Protein AF-A0A2V9L431-F1 (afdb_monomer)

Nearest PDB structures (foldseek):
  4wny-assembly1_A-2  TM=5.161E-01  e=4.773E-01  Burkholderia pseudomallei 1710b
  7dag-assembly1_G  TM=6.070E-01  e=3.424E+00  Vibrio cholerae
  7a4i-assembly1_AB  TM=3.275E-01  e=2.278E+00  Lambdavirus lambda
  7m3j-assembly1_B  TM=3.443E-01  e=5.147E+00  Homo sapiens

Mean predicted aligned error: 18.28 Å

Structure (mmCIF, N/CA/C/O backbone):
data_AF-A0A2V9L431-F1
#
_entry.id   AF-A0A2V9L431-F1
#
loop_
_atom_site.group_PDB
_atom_site.id
_atom_site.type_symbol
_atom_site.label_atom_id
_atom_site.label_alt_id
_atom_site.label_comp_id
_atom_site.label_asym_id
_atom_site.label_entity_id
_atom_site.label_seq_id
_atom_site.pdbx_PDB_ins_code
_atom_site.Cartn_x
_atom_site.Cartn_y
_atom_site.Cartn_z
_atom_site.occupancy
_atom_site.B_iso_or_equiv
_atom_site.auth_seq_id
_atom_site.auth_comp_id
_atom_site.auth_asym_id
_atom_site.auth_atom_id
_atom_site.pdbx_PDB_model_num
ATOM 1 N N . MET A 1 1 ? 44.370 12.840 23.779 1.00 41.84 1 MET A N 1
ATOM 2 C CA . MET A 1 1 ? 44.174 11.426 23.379 1.00 41.84 1 MET A CA 1
ATOM 3 C C . MET A 1 1 ? 43.416 10.694 24.490 1.00 41.84 1 MET A C 1
ATOM 5 O O . MET A 1 1 ? 43.620 11.057 25.639 1.00 41.84 1 MET A O 1
ATOM 9 N N . CYS A 1 2 ? 42.590 9.700 24.121 1.00 27.72 2 CYS A N 1
ATOM 10 C CA . CYS A 1 2 ? 41.758 8.781 24.939 1.00 27.72 2 CYS A CA 1
ATOM 11 C C . CYS A 1 2 ? 40.290 9.160 25.277 1.00 27.72 2 CYS A C 1
ATOM 13 O O . CYS A 1 2 ? 39.971 9.765 26.291 1.00 27.72 2 CYS A O 1
ATOM 15 N N . TYR A 1 3 ? 39.448 8.744 24.322 1.00 36.00 3 TYR A N 1
ATOM 16 C CA . TYR A 1 3 ? 38.055 8.273 24.231 1.00 36.00 3 TYR A CA 1
ATOM 17 C C . TYR A 1 3 ? 36.997 8.455 25.340 1.00 36.00 3 TYR A C 1
ATOM 19 O O . TYR A 1 3 ? 37.047 7.872 26.418 1.00 36.00 3 TYR A O 1
ATOM 27 N N . ARG A 1 4 ? 35.925 9.148 24.916 1.00 45.00 4 ARG A N 1
ATOM 28 C CA . ARG A 1 4 ? 34.548 9.133 25.433 1.00 45.00 4 ARG A CA 1
ATOM 29 C C . ARG A 1 4 ? 33.794 7.902 24.920 1.00 45.00 4 ARG A C 1
ATOM 31 O O . ARG A 1 4 ? 33.828 7.627 23.724 1.00 45.00 4 ARG A O 1
ATOM 38 N N . GLY A 1 5 ? 33.028 7.262 25.799 1.00 36.62 5 GL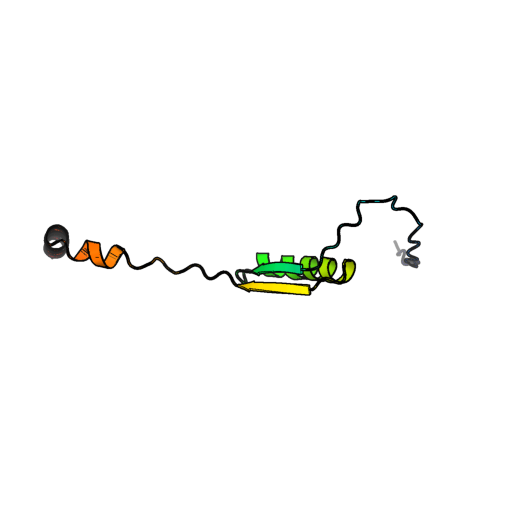Y A N 1
ATOM 39 C CA . GLY A 1 5 ? 32.092 6.201 25.439 1.00 36.62 5 GLY A CA 1
ATOM 40 C C . GLY A 1 5 ? 31.055 5.956 26.529 1.00 36.62 5 GLY A C 1
ATOM 41 O O . GLY A 1 5 ? 31.073 4.916 27.171 1.00 36.62 5 GLY A O 1
ATOM 42 N N . THR A 1 6 ? 30.155 6.913 26.734 1.00 42.62 6 THR A N 1
ATOM 43 C CA . THR A 1 6 ? 28.886 6.705 27.441 1.00 42.62 6 THR A CA 1
ATOM 44 C C . THR A 1 6 ? 27.790 7.349 26.611 1.00 42.62 6 THR A C 1
ATOM 46 O O . THR A 1 6 ? 27.747 8.568 26.459 1.00 42.62 6 THR A O 1
ATOM 49 N N . VAL A 1 7 ? 26.906 6.527 26.056 1.00 44.69 7 VAL A N 1
ATOM 50 C CA . VAL A 1 7 ? 25.597 6.982 25.582 1.00 44.69 7 VAL A CA 1
ATOM 51 C C . VAL A 1 7 ? 24.560 6.210 26.377 1.00 44.69 7 VAL A C 1
ATOM 53 O O . VAL A 1 7 ? 24.039 5.182 25.959 1.00 44.69 7 VAL A O 1
ATOM 56 N N . SER A 1 8 ? 24.323 6.709 27.587 1.00 46.12 8 SER A N 1
ATOM 57 C CA . SER A 1 8 ? 23.054 6.536 28.274 1.00 46.12 8 SER A CA 1
ATOM 58 C C . SER A 1 8 ? 22.026 7.344 27.495 1.00 46.12 8 SER A C 1
ATOM 60 O O . SER A 1 8 ? 22.014 8.564 27.611 1.00 46.12 8 SER A O 1
ATOM 62 N N . LEU A 1 9 ? 21.203 6.697 26.680 1.00 43.44 9 LEU A N 1
ATOM 63 C CA . LEU A 1 9 ? 19.936 7.268 26.240 1.00 43.44 9 LEU A CA 1
ATOM 64 C C . LEU A 1 9 ? 18.915 6.137 26.218 1.00 43.44 9 LEU A C 1
ATOM 66 O O . LEU A 1 9 ? 18.710 5.456 25.215 1.00 43.44 9 LEU A O 1
ATOM 70 N N . GLU A 1 10 ? 18.304 5.929 27.380 1.00 39.22 10 GLU A N 1
ATOM 71 C CA . GLU A 1 10 ? 16.959 5.384 27.459 1.00 39.22 10 GLU A CA 1
ATOM 72 C C . GLU A 1 10 ? 16.085 6.235 26.540 1.00 39.22 10 GLU A C 1
ATOM 74 O O . GLU A 1 10 ? 15.864 7.420 26.785 1.00 39.22 10 GLU A O 1
ATOM 79 N N . VAL A 1 11 ? 15.626 5.656 25.436 1.00 38.56 11 VAL A N 1
ATOM 80 C CA . VAL A 1 11 ? 14.586 6.287 24.631 1.00 38.56 11 VAL A CA 1
ATOM 81 C C . VAL A 1 11 ? 13.257 5.962 25.305 1.00 38.56 11 VAL A C 1
ATOM 83 O O . VAL A 1 11 ? 12.529 5.056 24.901 1.00 38.56 11 VAL A O 1
ATOM 86 N N . THR A 1 12 ? 12.964 6.673 26.390 1.00 36.81 12 THR A N 1
ATOM 87 C CA . THR A 1 12 ? 11.625 6.753 26.966 1.00 36.81 12 THR A CA 1
ATOM 88 C C . THR A 1 12 ? 10.770 7.610 26.035 1.00 36.81 12 THR A C 1
ATOM 90 O O . THR A 1 12 ? 10.858 8.834 26.007 1.00 36.81 12 THR A O 1
ATOM 93 N N . TYR A 1 13 ? 9.957 6.960 25.202 1.00 48.88 13 TYR A N 1
ATOM 94 C CA . TYR A 1 13 ? 8.940 7.654 24.416 1.00 48.88 13 TYR A CA 1
ATOM 95 C C . TYR A 1 13 ? 7.770 8.034 25.332 1.00 48.88 13 TYR A C 1
ATOM 97 O O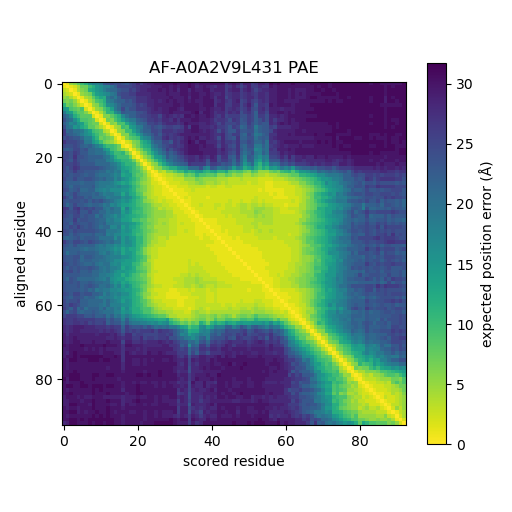 . TYR A 1 13 ? 6.869 7.231 25.566 1.00 48.88 13 TYR A O 1
ATOM 105 N N . GLU A 1 14 ? 7.757 9.270 25.826 1.00 39.84 14 GLU A N 1
ATOM 106 C CA . GLU A 1 14 ? 6.520 9.904 26.283 1.00 39.84 14 GLU A CA 1
ATOM 107 C C . GLU A 1 14 ? 5.728 10.386 25.066 1.00 39.84 14 GLU A C 1
ATOM 109 O O . GLU A 1 14 ? 6.054 11.393 24.437 1.00 39.84 14 GLU A O 1
ATOM 114 N N . VAL A 1 15 ? 4.650 9.680 24.728 1.00 50.03 15 VAL A N 1
ATOM 115 C CA . VAL A 1 15 ? 3.643 10.224 23.813 1.00 50.03 15 VAL A CA 1
ATOM 116 C C . VAL A 1 15 ? 2.673 11.052 24.648 1.00 50.03 15 VAL A C 1
ATOM 118 O O . VAL A 1 15 ? 1.661 10.554 25.140 1.00 50.03 15 VAL A O 1
ATOM 121 N N . SER A 1 16 ? 3.023 12.323 24.845 1.00 43.06 16 SER A N 1
ATOM 122 C CA . SER A 1 16 ? 2.142 13.303 25.472 1.00 43.06 16 SER A CA 1
ATOM 123 C C . SER A 1 16 ? 0.909 13.536 24.596 1.00 43.06 16 SER A C 1
ATOM 125 O O . SER A 1 16 ? 0.992 13.786 23.392 1.00 43.06 16 SER A O 1
ATOM 127 N N . CYS A 1 17 ? -0.244 13.395 25.241 1.00 38.38 17 CYS A N 1
ATOM 128 C CA . CYS A 1 17 ? -1.580 13.710 24.769 1.00 38.38 17 CYS A CA 1
ATOM 129 C C . CYS A 1 17 ? -1.608 15.011 23.961 1.00 38.38 17 CYS A C 1
ATOM 131 O O . CYS A 1 17 ? -1.347 16.060 24.530 1.00 38.38 17 CYS A O 1
ATOM 133 N N . GLN A 1 18 ? -1.992 14.946 22.683 1.00 51.88 18 GLN A N 1
ATOM 134 C CA . GLN A 1 18 ? -2.947 15.872 22.058 1.00 51.88 18 GLN A CA 1
ATOM 135 C C . GLN A 1 18 ? -3.108 15.538 20.574 1.00 51.88 18 GLN A C 1
ATOM 137 O O . GLN A 1 18 ? -2.200 15.733 19.770 1.00 51.88 18 GLN A O 1
ATOM 142 N N . THR A 1 19 ? -4.309 15.136 20.157 1.00 47.19 19 THR A N 1
ATOM 143 C CA . THR A 1 19 ? -4.766 15.507 18.812 1.00 47.19 19 THR A CA 1
ATOM 144 C C . THR A 1 19 ? -6.267 15.734 18.838 1.00 47.19 19 THR A C 1
ATOM 146 O O . THR A 1 19 ? -7.074 14.806 18.842 1.00 47.19 19 THR A O 1
ATOM 149 N N . ALA A 1 20 ? -6.609 17.017 18.908 1.00 47.78 20 ALA A N 1
ATOM 150 C CA . ALA A 1 20 ? -7.944 17.547 18.741 1.00 47.78 20 ALA A CA 1
ATOM 151 C C . ALA A 1 20 ? -8.585 16.989 17.465 1.00 47.78 20 ALA A C 1
ATOM 153 O O . ALA A 1 20 ? -8.008 17.118 16.392 1.00 47.78 20 ALA A O 1
ATOM 154 N N . LEU A 1 21 ? -9.748 16.352 17.628 1.00 51.16 21 LEU A N 1
ATOM 155 C CA . LEU A 1 21 ? -10.875 16.220 16.693 1.00 51.16 21 LEU A CA 1
ATOM 156 C C . LEU A 1 21 ? -10.562 16.416 15.191 1.00 51.16 21 LEU A C 1
ATOM 158 O O . LEU A 1 21 ? -11.227 17.176 14.491 1.00 51.16 21 LEU A O 1
ATOM 162 N N . VAL A 1 22 ? -9.569 15.699 14.666 1.00 54.41 22 VAL A N 1
ATOM 163 C CA . VAL A 1 22 ? -9.409 15.524 13.222 1.00 54.41 22 VAL A CA 1
ATOM 164 C C . VAL A 1 22 ? -10.578 14.644 12.816 1.00 54.41 22 VAL A C 1
ATOM 166 O O . VAL A 1 22 ? -10.763 13.587 13.423 1.00 54.41 22 VAL A O 1
ATOM 169 N N . ALA A 1 23 ? -11.401 15.107 11.871 1.00 57.91 23 ALA A N 1
ATOM 170 C CA . ALA A 1 23 ? -12.541 14.367 11.338 1.00 57.91 23 ALA A CA 1
ATOM 171 C C . ALA A 1 23 ? -12.234 12.863 11.312 1.00 57.91 23 ALA A C 1
ATOM 173 O O . ALA A 1 23 ? -11.187 12.456 10.806 1.00 57.91 23 ALA A O 1
ATOM 174 N N . LEU A 1 24 ? -13.101 12.056 11.932 1.00 69.12 24 LEU A N 1
ATOM 175 C CA . LEU A 1 24 ? -12.868 10.633 12.179 1.00 69.12 24 LEU A CA 1
ATOM 176 C C . LEU A 1 24 ? -12.996 9.874 10.849 1.00 69.12 24 LEU A C 1
ATOM 178 O O . LEU A 1 24 ? -13.995 9.212 10.571 1.00 69.12 24 LEU A O 1
ATOM 182 N N . ILE A 1 25 ? -11.999 10.044 9.981 1.00 79.38 25 ILE A N 1
ATOM 183 C CA . ILE A 1 25 ? -11.916 9.417 8.671 1.00 79.38 25 ILE A CA 1
ATOM 184 C C . ILE A 1 25 ? -11.764 7.921 8.928 1.00 79.38 25 ILE A C 1
ATOM 186 O O . ILE A 1 25 ? -10.708 7.431 9.329 1.00 79.38 25 ILE A O 1
ATOM 190 N N . LYS A 1 26 ? -12.857 7.186 8.721 1.00 86.44 26 LYS A N 1
ATOM 191 C CA . LYS A 1 26 ? -12.867 5.726 8.772 1.00 86.44 26 LYS A CA 1
ATOM 192 C C . LYS A 1 26 ? -12.373 5.176 7.439 1.00 86.44 26 LYS A C 1
ATOM 194 O O . LYS A 1 26 ? -13.161 4.968 6.518 1.00 86.44 26 LYS A O 1
ATOM 199 N N . LEU A 1 27 ? -11.078 4.894 7.354 1.00 88.44 27 LEU A N 1
ATOM 200 C CA . LEU A 1 27 ? -10.524 4.078 6.276 1.00 88.44 27 LEU A CA 1
ATOM 201 C C . LEU A 1 27 ? -10.860 2.609 6.556 1.00 88.44 27 LEU A C 1
ATOM 203 O O . LEU A 1 27 ? -10.351 2.017 7.500 1.00 88.44 27 LEU A O 1
ATOM 207 N N . LYS A 1 28 ? -11.759 2.019 5.763 1.00 93.38 28 LYS A N 1
ATOM 208 C CA . LYS A 1 28 ? -12.126 0.593 5.886 1.00 93.38 28 LYS A CA 1
ATOM 209 C C . LYS A 1 28 ? -11.325 -0.292 4.935 1.00 93.38 28 LYS A C 1
ATOM 211 O O . LYS A 1 28 ? -10.907 -1.381 5.313 1.00 93.38 28 LYS A O 1
ATOM 216 N N . ASN A 1 29 ? -11.104 0.198 3.718 1.00 95.06 29 ASN A N 1
ATOM 217 C CA . ASN A 1 29 ? -10.509 -0.548 2.617 1.00 95.06 29 ASN A CA 1
ATOM 218 C C . ASN A 1 29 ? -9.387 0.286 1.994 1.00 95.06 29 ASN A C 1
ATOM 220 O O . ASN A 1 29 ? -9.606 1.449 1.662 1.00 95.06 29 ASN A O 1
ATOM 224 N N . ILE A 1 30 ? -8.212 -0.312 1.824 1.00 94.50 30 ILE A N 1
ATOM 225 C CA . ILE A 1 30 ? -7.047 0.294 1.173 1.00 94.50 30 ILE A CA 1
ATOM 226 C C . ILE A 1 30 ? -6.723 -0.553 -0.057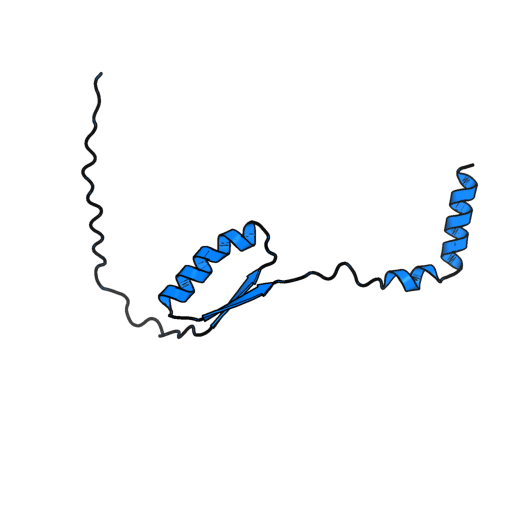 1.00 94.50 30 ILE A C 1
ATOM 228 O O . ILE A 1 30 ? -6.523 -1.757 0.073 1.00 94.50 30 ILE A O 1
ATOM 232 N N . LEU A 1 31 ? -6.684 0.052 -1.244 1.00 95.44 31 LEU A N 1
ATOM 233 C CA . LEU A 1 31 ? -6.247 -0.618 -2.470 1.00 95.44 31 LEU A CA 1
ATOM 234 C C . LEU A 1 31 ? -4.763 -0.323 -2.704 1.00 95.44 31 LEU A C 1
ATOM 236 O O . LEU A 1 31 ? -4.374 0.832 -2.852 1.00 95.44 31 LEU A O 1
ATOM 240 N N . PHE A 1 32 ? -3.947 -1.368 -2.740 1.00 95.38 32 PHE A N 1
ATOM 241 C CA . PHE A 1 32 ? -2.530 -1.318 -3.055 1.00 95.38 32 PHE A CA 1
ATOM 242 C C . PHE A 1 32 ? -2.315 -1.789 -4.495 1.00 95.38 32 PHE A C 1
ATOM 244 O O . PHE A 1 32 ? -2.303 -2.990 -4.772 1.00 95.38 32 PHE A O 1
ATOM 251 N N . ALA A 1 33 ? -2.191 -0.832 -5.412 1.00 94.25 33 ALA A N 1
ATOM 252 C CA . ALA A 1 33 ? -1.859 -1.097 -6.804 1.00 94.25 33 ALA A CA 1
ATOM 253 C C . ALA A 1 33 ? -0.343 -1.276 -6.948 1.00 94.25 33 ALA A C 1
ATOM 255 O O . ALA A 1 33 ? 0.416 -0.388 -6.570 1.00 94.25 33 ALA A O 1
ATOM 256 N N . THR A 1 34 ? 0.093 -2.423 -7.463 1.00 94.12 34 THR A N 1
ATOM 257 C CA . THR A 1 34 ? 1.508 -2.767 -7.602 1.00 94.12 34 THR A CA 1
ATOM 258 C C . THR A 1 34 ? 1.808 -3.321 -8.986 1.00 94.12 34 THR A C 1
ATOM 260 O O . THR A 1 34 ? 1.104 -4.176 -9.514 1.00 94.12 34 THR A O 1
ATOM 263 N N . ASP A 1 35 ? 2.895 -2.853 -9.572 1.00 92.19 35 ASP A N 1
ATOM 264 C CA . ASP A 1 35 ? 3.533 -3.415 -10.765 1.00 92.19 35 ASP A CA 1
ATOM 265 C C . ASP A 1 35 ? 4.706 -4.349 -10.398 1.00 92.19 35 ASP A C 1
ATOM 267 O O . ASP A 1 35 ? 5.454 -4.778 -11.268 1.00 92.19 35 ASP A O 1
ATOM 271 N N . PHE A 1 36 ? 4.888 -4.648 -9.102 1.00 90.06 36 PHE A N 1
ATOM 272 C CA . PHE A 1 36 ? 6.035 -5.372 -8.535 1.00 90.06 36 PHE A CA 1
ATOM 273 C C . PHE A 1 36 ? 7.413 -4.771 -8.854 1.00 90.06 36 PHE A C 1
ATOM 275 O O . PHE A 1 36 ? 8.436 -5.425 -8.643 1.00 90.06 36 PHE A O 1
ATOM 282 N N . SER A 1 37 ? 7.471 -3.510 -9.284 1.00 90.94 37 SER A N 1
ATOM 283 C CA . SER A 1 37 ? 8.736 -2.794 -9.388 1.00 90.94 37 SER A CA 1
ATOM 284 C C . SER A 1 37 ? 9.349 -2.566 -7.996 1.00 90.94 37 SER A C 1
ATOM 286 O O . SER A 1 37 ? 8.636 -2.536 -6.982 1.00 90.94 37 SER A O 1
ATOM 288 N N . PRO A 1 38 ? 10.670 -2.337 -7.910 1.00 92.44 38 PRO A N 1
ATOM 289 C CA . PRO A 1 38 ? 11.316 -1.977 -6.651 1.00 92.44 38 PRO A CA 1
ATOM 290 C C . PRO A 1 38 ? 10.674 -0.757 -5.976 1.00 92.44 38 PRO A C 1
ATOM 292 O O . PRO A 1 38 ? 10.561 -0.725 -4.754 1.00 92.44 38 PRO A O 1
ATOM 295 N N . ALA A 1 39 ? 10.197 0.214 -6.762 1.00 90.50 39 ALA A N 1
ATOM 296 C CA . ALA A 1 39 ? 9.515 1.404 -6.257 1.00 90.50 39 ALA A CA 1
ATOM 297 C C . ALA A 1 39 ? 8.159 1.0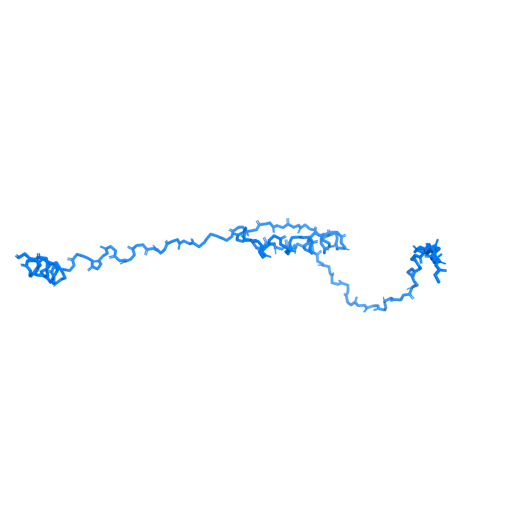72 -5.614 1.00 90.50 39 ALA A C 1
ATOM 299 O O . ALA A 1 39 ? 7.833 1.591 -4.550 1.00 90.50 39 ALA A O 1
ATOM 300 N N . SER A 1 40 ? 7.386 0.160 -6.204 1.00 92.06 40 SER A N 1
ATOM 301 C CA . SER A 1 40 ? 6.134 -0.298 -5.596 1.00 92.06 40 SER A CA 1
ATOM 302 C C . SER A 1 40 ? 6.382 -1.076 -4.302 1.00 92.06 40 SER A C 1
ATOM 304 O O . SER A 1 40 ? 5.647 -0.918 -3.328 1.00 92.06 40 SER A O 1
ATOM 306 N N . LEU A 1 41 ? 7.452 -1.873 -4.230 1.00 92.50 41 LEU A N 1
ATOM 307 C CA . LEU A 1 41 ? 7.790 -2.627 -3.019 1.00 92.50 41 LEU A CA 1
ATOM 308 C C . LEU A 1 41 ? 8.152 -1.726 -1.829 1.00 92.50 41 LEU A C 1
ATOM 310 O O . LEU A 1 41 ? 7.788 -2.051 -0.698 1.00 92.50 41 LEU A O 1
ATOM 314 N N . THR A 1 42 ? 8.796 -0.575 -2.054 1.00 95.31 42 THR A N 1
ATOM 315 C CA . THR A 1 42 ? 9.090 0.372 -0.962 1.00 95.31 42 THR A CA 1
ATOM 316 C C . THR A 1 42 ? 7.834 1.045 -0.402 1.00 95.31 42 THR A C 1
ATOM 318 O O . THR A 1 42 ? 7.836 1.451 0.759 1.00 95.31 42 THR A O 1
ATOM 321 N N . ALA A 1 43 ? 6.736 1.102 -1.165 1.00 93.50 43 ALA A N 1
ATOM 322 C CA . ALA A 1 43 ? 5.451 1.641 -0.715 1.00 93.50 43 ALA A CA 1
ATOM 323 C C . ALA A 1 43 ? 4.644 0.664 0.171 1.00 93.50 43 ALA A C 1
ATOM 325 O O . ALA A 1 43 ? 3.807 1.090 0.973 1.00 93.50 43 ALA A O 1
ATOM 326 N N . LEU A 1 44 ? 4.910 -0.644 0.080 1.00 93.62 44 LEU A N 1
ATOM 327 C CA . LEU A 1 44 ? 4.217 -1.685 0.847 1.00 93.62 44 LEU A CA 1
ATOM 328 C C . LEU A 1 44 ? 4.251 -1.490 2.381 1.00 93.62 44 LEU A C 1
ATOM 330 O O . LEU A 1 44 ? 3.187 -1.578 3.006 1.00 93.62 44 LEU A O 1
ATOM 334 N N . PRO A 1 45 ? 5.400 -1.203 3.035 1.00 95.06 45 PRO A N 1
ATOM 335 C CA . PRO A 1 45 ? 5.434 -0.989 4.485 1.00 95.06 45 PRO A CA 1
ATOM 336 C C . PRO A 1 45 ? 4.579 0.202 4.937 1.00 95.06 45 PRO A C 1
ATOM 338 O O . PRO A 1 45 ? 3.987 0.149 6.019 1.00 95.06 45 PRO A O 1
ATOM 341 N N . T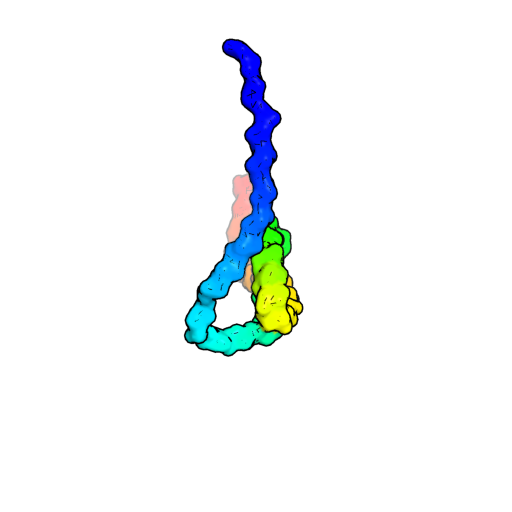YR A 1 46 ? 4.453 1.242 4.109 1.00 94.94 46 TYR A N 1
ATOM 342 C CA . TYR A 1 46 ? 3.595 2.393 4.397 1.00 94.94 46 TYR A CA 1
ATOM 343 C C . TYR A 1 46 ? 2.114 2.019 4.325 1.00 94.94 46 TYR A C 1
ATOM 345 O O . TYR A 1 46 ? 1.356 2.327 5.247 1.00 94.94 46 TYR A O 1
ATOM 353 N N . ALA A 1 47 ? 1.708 1.283 3.286 1.00 93.44 47 ALA A N 1
ATOM 354 C CA . ALA A 1 47 ? 0.347 0.762 3.172 1.00 93.44 47 ALA A CA 1
ATOM 355 C C . ALA A 1 47 ? -0.014 -0.142 4.367 1.00 93.44 47 ALA A C 1
ATOM 357 O O . ALA A 1 47 ? -1.096 -0.014 4.945 1.00 93.44 47 ALA A O 1
ATOM 358 N N . ALA A 1 48 ? 0.921 -0.993 4.804 1.00 93.69 48 ALA A N 1
ATOM 359 C CA . ALA A 1 48 ? 0.754 -1.839 5.982 1.00 93.69 48 ALA A CA 1
ATOM 360 C C . ALA A 1 48 ? 0.628 -1.027 7.283 1.00 93.69 48 ALA A C 1
ATOM 362 O O . ALA A 1 48 ? -0.211 -1.340 8.127 1.00 93.69 48 ALA A O 1
ATOM 363 N N . ALA A 1 49 ? 1.430 0.027 7.456 1.00 94.62 49 ALA A N 1
ATOM 364 C CA . ALA A 1 49 ? 1.341 0.906 8.621 1.00 94.62 49 ALA A CA 1
ATOM 365 C C . ALA A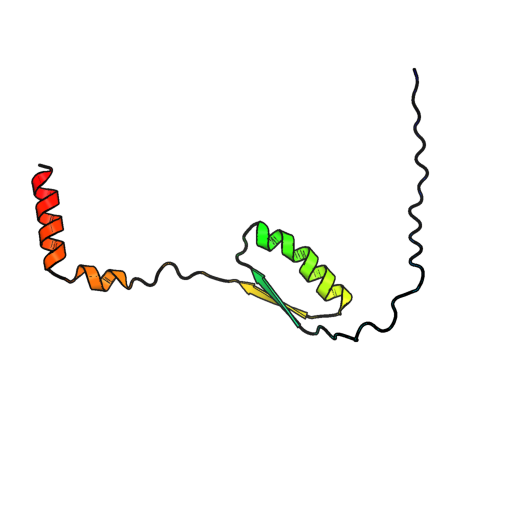 1 49 ? -0.011 1.634 8.697 1.00 94.62 49 ALA A C 1
ATOM 367 O O . ALA A 1 49 ? -0.610 1.705 9.772 1.00 94.62 49 ALA A O 1
ATOM 368 N N . LEU A 1 50 ? -0.526 2.107 7.558 1.00 92.75 50 LEU A N 1
ATOM 369 C CA . LEU A 1 50 ? -1.849 2.727 7.469 1.00 92.75 50 LEU A CA 1
ATOM 370 C C . LEU A 1 50 ? -2.959 1.731 7.810 1.00 92.75 50 LEU A C 1
ATOM 372 O O . LEU A 1 50 ? -3.814 2.032 8.640 1.00 92.75 50 LEU A O 1
ATOM 376 N N . ALA A 1 51 ? -2.913 0.523 7.251 1.00 93.75 51 ALA A N 1
ATOM 377 C CA . ALA A 1 51 ? -3.907 -0.501 7.554 1.00 93.75 51 ALA A CA 1
ATOM 378 C C . ALA A 1 51 ? -3.933 -0.873 9.041 1.00 93.75 51 ALA A C 1
ATOM 380 O O . ALA A 1 51 ? -5.012 -1.003 9.614 1.00 93.75 51 ALA A O 1
ATOM 381 N N . ARG A 1 52 ? -2.763 -0.968 9.691 1.00 92.50 52 ARG A N 1
ATOM 382 C CA . ARG A 1 52 ? -2.677 -1.201 11.141 1.00 92.50 52 ARG A CA 1
ATOM 383 C C . ARG A 1 52 ? -3.273 -0.049 11.947 1.00 92.50 52 ARG A C 1
ATOM 385 O O . ARG A 1 52 ? -4.018 -0.300 12.887 1.00 92.50 52 ARG A O 1
ATOM 392 N N . ARG A 1 53 ? -2.982 1.204 11.576 1.00 91.62 53 ARG A N 1
ATOM 393 C CA . ARG A 1 53 ? -3.485 2.397 12.282 1.00 91.62 53 ARG A CA 1
ATOM 394 C C . ARG A 1 53 ? -5.006 2.534 12.204 1.00 91.62 53 ARG A C 1
ATOM 396 O O . ARG A 1 53 ? -5.621 2.979 13.166 1.00 91.62 53 ARG A O 1
ATOM 403 N N . TYR A 1 54 ? -5.597 2.170 11.071 1.00 91.50 54 TYR A N 1
ATOM 404 C CA . TYR A 1 54 ? -7.029 2.338 10.81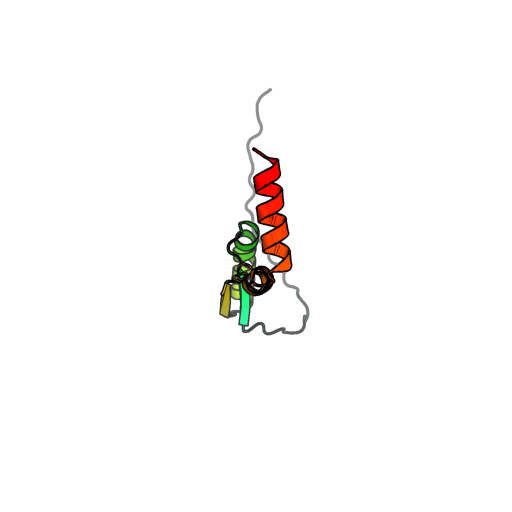5 1.00 91.50 54 TYR A CA 1
ATOM 405 C C . TYR A 1 54 ? -7.839 1.037 10.925 1.00 91.50 54 TYR A C 1
ATOM 407 O O . TYR A 1 54 ? -9.042 1.056 10.667 1.00 91.50 54 TYR A O 1
ATOM 415 N N . ALA A 1 55 ? -7.205 -0.079 11.310 1.00 92.38 55 ALA A N 1
ATOM 416 C CA . ALA A 1 55 ? -7.797 -1.421 11.291 1.00 92.38 55 ALA A CA 1
ATOM 417 C C . ALA A 1 55 ? -8.488 -1.738 9.946 1.00 92.38 55 ALA A C 1
ATOM 419 O O . ALA A 1 55 ? -9.591 -2.285 9.894 1.00 92.38 55 ALA A O 1
ATOM 420 N N . SER A 1 56 ? -7.846 -1.339 8.846 1.00 94.44 56 SER A N 1
ATOM 421 C CA . SER A 1 56 ? -8.378 -1.460 7.487 1.00 94.44 56 SER A CA 1
ATOM 422 C C . SER A 1 56 ? -7.943 -2.761 6.823 1.00 94.44 56 SER A C 1
ATOM 424 O O . SER A 1 56 ? -6.869 -3.295 7.099 1.00 94.44 56 SER A O 1
ATOM 426 N N . LYS A 1 57 ? -8.733 -3.229 5.856 1.00 95.56 57 LYS A N 1
ATOM 427 C CA . LYS A 1 57 ? -8.349 -4.331 4.971 1.00 95.56 57 LYS A CA 1
ATOM 428 C C . LYS A 1 57 ? -7.576 -3.802 3.763 1.00 95.56 57 LYS A C 1
ATOM 430 O O . LYS A 1 57 ? -8.021 -2.852 3.119 1.00 95.56 57 LYS A O 1
ATOM 435 N N . ILE A 1 58 ? -6.447 -4.433 3.441 1.00 95.62 58 ILE A N 1
ATOM 436 C CA . ILE A 1 58 ? -5.680 -4.145 2.223 1.00 95.62 58 ILE A CA 1
ATOM 437 C C . ILE A 1 58 ? -6.131 -5.094 1.110 1.00 95.62 58 ILE A C 1
ATOM 439 O O . ILE A 1 58 ? -6.201 -6.305 1.314 1.00 95.62 58 ILE A O 1
ATOM 443 N N . TYR A 1 59 ? -6.410 -4.541 -0.064 1.00 96.19 59 TYR A N 1
ATOM 444 C CA . TYR A 1 59 ? -6.617 -5.263 -1.315 1.00 96.19 59 TYR A CA 1
ATOM 445 C C . TYR A 1 59 ? -5.415 -5.017 -2.216 1.00 96.19 59 TYR A C 1
ATOM 447 O O . TYR A 1 59 ? -5.004 -3.872 -2.366 1.00 96.19 59 TYR A O 1
ATOM 455 N N . LEU A 1 60 ? -4.853 -6.064 -2.811 1.00 94.19 60 LEU A N 1
ATOM 456 C CA . LEU A 1 60 ? -3.711 -5.948 -3.714 1.00 94.19 60 LEU A CA 1
ATOM 457 C C . LEU A 1 60 ? -4.197 -6.049 -5.161 1.00 94.19 60 LEU A C 1
ATOM 459 O O . LEU A 1 60 ? -4.902 -6.994 -5.506 1.00 94.19 60 LEU A O 1
ATOM 463 N N . ALA A 1 61 ? -3.827 -5.078 -5.991 1.00 94.31 61 ALA A N 1
ATOM 464 C CA . ALA A 1 61 ? -4.114 -5.064 -7.419 1.00 94.31 61 ALA A CA 1
ATOM 465 C C . ALA A 1 61 ? -2.799 -5.074 -8.193 1.00 94.31 61 ALA A C 1
ATOM 467 O O . ALA A 1 61 ? -2.042 -4.109 -8.133 1.00 94.31 61 ALA A O 1
ATOM 468 N N . HIS A 1 62 ? -2.526 -6.160 -8.913 1.00 93.06 62 HIS A N 1
ATOM 469 C CA . HIS A 1 62 ? -1.372 -6.212 -9.798 1.00 93.06 62 HIS A CA 1
ATOM 470 C C . HIS A 1 62 ? -1.734 -5.614 -11.161 1.00 93.06 62 HIS A C 1
ATOM 472 O O . HIS A 1 62 ? -2.642 -6.116 -11.825 1.00 93.06 62 HIS A O 1
ATOM 478 N N . ILE A 1 63 ? -1.068 -4.530 -11.562 1.00 89.69 63 ILE A N 1
ATOM 479 C CA . ILE A 1 63 ? -1.304 -3.899 -12.865 1.00 89.69 63 ILE A CA 1
ATOM 480 C C . ILE A 1 63 ? -0.433 -4.603 -13.903 1.00 89.69 63 ILE A C 1
ATOM 482 O O . ILE A 1 63 ? 0.791 -4.531 -13.842 1.00 89.69 63 ILE A O 1
ATOM 486 N N . ILE A 1 64 ? -1.082 -5.251 -14.869 1.00 86.06 64 ILE A N 1
ATOM 487 C CA . ILE A 1 64 ? -0.432 -5.843 -16.038 1.00 86.06 64 ILE A CA 1
ATOM 488 C C . ILE A 1 64 ? -0.640 -4.871 -17.194 1.00 86.06 64 ILE A C 1
ATOM 490 O O . ILE A 1 64 ? -1.778 -4.622 -17.596 1.00 86.06 64 ILE A O 1
ATOM 494 N N . MET A 1 65 ? 0.445 -4.303 -17.718 1.00 78.44 65 MET A N 1
ATOM 495 C CA . MET A 1 65 ? 0.374 -3.583 -18.984 1.00 78.44 65 MET A CA 1
ATOM 496 C C . MET A 1 65 ? 0.243 -4.635 -20.090 1.00 78.44 65 MET A C 1
ATOM 498 O O . MET A 1 65 ? 1.135 -5.476 -20.207 1.00 78.44 65 MET A O 1
ATOM 502 N N . PRO A 1 66 ? -0.850 -4.652 -20.872 1.00 75.50 66 PRO A N 1
ATOM 503 C CA . PRO A 1 66 ? -0.900 -5.512 -22.039 1.00 75.50 66 PRO A CA 1
ATOM 504 C C . PRO A 1 66 ? 0.215 -5.055 -22.978 1.00 75.50 66 PRO A C 1
ATOM 506 O O . PRO A 1 66 ? 0.216 -3.901 -23.416 1.00 75.50 66 PRO A O 1
ATOM 509 N N . GLU A 1 67 ? 1.177 -5.939 -23.260 1.00 65.94 67 GLU A N 1
ATOM 510 C CA . GLU A 1 67 ? 2.057 -5.734 -24.405 1.00 65.94 67 GLU A CA 1
ATOM 511 C C . GLU A 1 67 ? 1.159 -5.470 -25.609 1.00 65.94 67 GLU A C 1
ATOM 513 O O . GLU A 1 67 ? 0.150 -6.158 -25.785 1.00 65.94 67 GLU A O 1
ATOM 518 N N . ALA A 1 68 ? 1.468 -4.383 -26.318 1.00 61.22 68 ALA A N 1
ATOM 519 C CA . ALA A 1 68 ? 0.644 -3.760 -27.340 1.00 61.22 68 ALA A CA 1
ATOM 520 C C . ALA A 1 68 ? -0.295 -4.760 -28.024 1.00 61.22 68 ALA A C 1
ATOM 522 O O . ALA A 1 68 ? 0.163 -5.724 -28.641 1.00 61.22 68 ALA A O 1
ATOM 523 N N . TYR A 1 69 ? -1.609 -4.515 -27.937 1.00 60.97 69 TYR A N 1
ATOM 524 C CA . T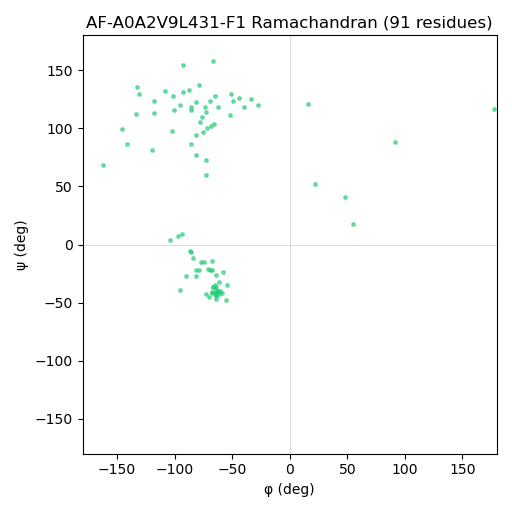YR A 1 69 ? -2.566 -5.202 -28.800 1.00 60.97 69 TYR A CA 1
ATOM 525 C C . TYR A 1 69 ? -1.983 -5.207 -30.218 1.00 60.97 69 TYR A C 1
ATOM 527 O O . TYR A 1 69 ? -1.629 -4.125 -30.703 1.00 60.97 69 TYR A O 1
ATOM 535 N N . PRO A 1 70 ? -1.849 -6.368 -30.885 1.00 57.72 70 PRO A N 1
ATOM 536 C CA . PRO A 1 70 ? -1.295 -6.449 -32.229 1.00 57.72 70 PRO A CA 1
ATOM 537 C C . PRO A 1 70 ? -2.296 -5.890 -33.254 1.00 57.72 70 PRO A C 1
ATOM 539 O O . PRO A 1 70 ? -2.711 -6.564 -34.187 1.00 57.72 70 PRO A O 1
ATOM 542 N N . LEU A 1 71 ? -2.675 -4.619 -33.115 1.00 54.75 71 LEU A N 1
ATOM 543 C CA . LEU A 1 71 ? -3.351 -3.834 -34.143 1.00 54.75 71 LEU A CA 1
ATOM 544 C C . LEU A 1 71 ? -2.421 -3.576 -35.340 1.00 54.75 71 LEU A C 1
ATOM 546 O O . LEU A 1 71 ? -2.893 -3.251 -36.424 1.00 54.75 71 LEU A O 1
ATOM 550 N N . HIS A 1 72 ? -1.114 -3.818 -35.195 1.00 55.59 72 HIS A N 1
ATOM 551 C CA . HIS A 1 72 ? -0.161 -3.793 -36.304 1.00 55.59 72 HIS A CA 1
ATOM 552 C C . HIS A 1 72 ? -0.244 -5.010 -37.240 1.00 55.59 72 HIS A C 1
ATOM 554 O O . HIS A 1 72 ? 0.272 -4.935 -38.354 1.00 55.59 72 HIS A O 1
ATOM 560 N N . ALA A 1 73 ? -0.911 -6.106 -36.854 1.00 55.38 73 ALA A N 1
ATOM 561 C CA . ALA A 1 73 ? -1.043 -7.272 -37.734 1.00 55.38 73 ALA A CA 1
ATOM 562 C C . ALA A 1 73 ? -1.990 -7.023 -38.925 1.00 55.38 73 ALA A C 1
ATOM 564 O O . ALA A 1 73 ? -1.873 -7.692 -39.947 1.00 55.38 73 ALA A O 1
ATOM 565 N N . LEU A 1 74 ? -2.892 -6.038 -38.837 1.00 55.69 74 LEU A N 1
ATOM 566 C CA . LEU A 1 74 ? -3.785 -5.694 -39.951 1.00 55.69 74 LEU A CA 1
ATOM 567 C C . LEU A 1 74 ? -3.107 -4.786 -40.991 1.00 55.69 74 LEU A C 1
ATOM 569 O O . LEU A 1 74 ? -3.416 -4.868 -42.178 1.00 55.69 74 LEU A O 1
ATOM 573 N N . GLU A 1 75 ? -2.117 -3.992 -40.583 1.00 54.50 75 GLU A N 1
ATOM 574 C CA . GLU A 1 75 ? -1.403 -3.041 -41.450 1.00 54.50 75 GLU A CA 1
ATOM 575 C C . GLU A 1 75 ? -0.363 -3.693 -42.381 1.00 54.50 75 GLU A C 1
ATOM 577 O O . GLU A 1 75 ? 0.076 -3.064 -43.345 1.00 54.50 75 GLU A O 1
ATOM 582 N N . LEU A 1 76 ? 0.019 -4.952 -42.133 1.00 52.38 76 LEU A N 1
ATOM 583 C CA . LEU A 1 76 ? 0.922 -5.718 -43.008 1.00 52.38 76 LEU A CA 1
ATOM 584 C C . LEU A 1 76 ? 0.197 -6.442 -44.153 1.00 52.38 76 LEU A C 1
ATOM 586 O O . LEU A 1 76 ? 0.850 -6.994 -45.033 1.00 52.38 76 LEU A O 1
ATOM 590 N N . SER A 1 77 ? -1.138 -6.419 -44.172 1.00 52.97 77 SER A N 1
ATOM 591 C CA . SER A 1 77 ? -1.930 -6.996 -45.266 1.00 52.97 77 SER A CA 1
ATOM 592 C C . SER A 1 77 ? -2.151 -6.029 -46.436 1.00 52.97 77 SER A C 1
ATOM 594 O O . SER A 1 77 ? -2.680 -6.435 -47.469 1.00 52.97 77 SER A O 1
ATOM 596 N N . SER A 1 78 ? -1.726 -4.763 -46.311 1.00 60.09 78 SER A N 1
ATOM 597 C CA . SER A 1 78 ? -1.755 -3.829 -47.436 1.00 60.09 78 SER A CA 1
ATOM 598 C C . SER A 1 78 ? -0.656 -4.209 -48.439 1.00 60.09 78 SER A C 1
ATOM 600 O O . SER A 1 78 ? 0.530 -4.083 -48.107 1.00 60.09 78 SER A O 1
ATOM 602 N N . PRO A 1 79 ? -1.006 -4.643 -49.666 1.00 58.53 79 PRO A N 1
ATOM 603 C CA . PRO A 1 79 ? -0.029 -5.096 -50.660 1.00 58.53 79 PRO A CA 1
ATOM 604 C C . PRO A 1 79 ? 1.017 -4.020 -50.996 1.00 58.53 79 PRO A C 1
ATOM 606 O O . PRO A 1 79 ? 2.149 -4.344 -51.337 1.00 58.53 79 PRO A O 1
ATOM 609 N N . ALA A 1 80 ? 0.692 -2.739 -50.781 1.00 63.25 80 ALA A N 1
ATOM 610 C CA . ALA A 1 80 ? 1.587 -1.618 -51.056 1.00 63.25 80 ALA A CA 1
ATOM 611 C C . ALA A 1 80 ? 2.873 -1.599 -50.201 1.00 63.25 80 ALA A C 1
ATOM 613 O O . ALA A 1 80 ? 3.880 -1.040 -50.633 1.00 63.25 80 ALA A O 1
ATOM 614 N N . LYS A 1 81 ? 2.866 -2.183 -48.991 1.00 59.88 81 LYS A N 1
ATOM 615 C CA . LYS A 1 81 ? 4.055 -2.216 -48.111 1.00 59.88 81 LYS A CA 1
ATOM 616 C C . LYS A 1 81 ? 4.935 -3.450 -48.353 1.00 59.88 81 LYS A C 1
ATOM 618 O O . LYS A 1 81 ? 6.145 -3.367 -48.154 1.00 59.88 81 LYS A O 1
ATOM 623 N N . LEU A 1 82 ? 4.357 -4.558 -48.831 1.00 64.00 82 LEU A N 1
ATOM 624 C CA . LEU A 1 82 ? 5.096 -5.767 -49.222 1.00 64.00 82 LEU A CA 1
ATOM 625 C C . LEU A 1 82 ? 6.023 -5.491 -50.408 1.00 64.00 82 LEU A C 1
ATOM 627 O O . LEU A 1 82 ? 7.198 -5.847 -50.349 1.00 64.00 82 LEU A O 1
ATOM 631 N N . ASP A 1 83 ? 5.533 -4.775 -51.422 1.00 65.94 83 ASP A N 1
ATOM 632 C CA . ASP A 1 83 ? 6.338 -4.425 -52.596 1.00 65.94 83 ASP A CA 1
ATOM 633 C C . ASP A 1 83 ? 7.533 -3.543 -52.222 1.00 65.94 83 ASP A C 1
ATOM 635 O O . ASP A 1 83 ? 8.646 -3.773 -52.686 1.00 65.94 83 ASP A O 1
ATOM 639 N N . GLN A 1 84 ? 7.346 -2.584 -51.309 1.00 69.00 84 GLN A N 1
ATOM 640 C CA . GLN A 1 84 ? 8.446 -1.741 -50.831 1.00 69.00 84 GLN A CA 1
ATOM 641 C C . GLN A 1 84 ? 9.491 -2.526 -50.030 1.00 69.00 84 GLN A C 1
ATOM 643 O O . GLN A 1 84 ? 10.679 -2.224 -50.121 1.00 69.00 84 GLN A O 1
ATOM 648 N N . GLN A 1 85 ? 9.070 -3.518 -49.244 1.00 66.75 85 GLN A N 1
ATOM 649 C CA . GLN A 1 85 ? 9.983 -4.344 -48.455 1.00 66.75 85 GLN A CA 1
ATOM 650 C C . GLN A 1 85 ? 10.774 -5.314 -49.346 1.00 66.75 85 GLN A C 1
ATOM 652 O O . GLN A 1 85 ? 11.986 -5.442 -49.182 1.00 66.75 85 GLN A O 1
ATOM 657 N N . VAL A 1 86 ? 10.107 -5.944 -50.321 1.00 69.62 86 VAL A N 1
ATOM 658 C CA . VAL A 1 86 ? 10.743 -6.821 -51.318 1.00 69.62 86 VAL A CA 1
ATOM 659 C C . VAL A 1 86 ? 11.716 -6.032 -52.190 1.00 69.62 86 VAL A C 1
ATOM 661 O O . VAL A 1 86 ? 12.801 -6.526 -52.487 1.00 69.62 86 VAL A O 1
ATOM 664 N N . GLN A 1 87 ? 11.368 -4.799 -52.567 1.00 70.31 87 GLN A N 1
ATOM 665 C CA . GLN A 1 87 ? 12.250 -3.960 -53.373 1.00 70.31 87 GLN A CA 1
ATOM 666 C C . GLN A 1 87 ? 13.508 -3.543 -52.601 1.00 70.31 87 GLN A C 1
ATOM 668 O O . GLN A 1 87 ? 14.599 -3.662 -53.143 1.00 70.31 87 GLN A O 1
ATOM 673 N N . ARG A 1 88 ? 13.389 -3.169 -51.318 1.00 67.75 88 ARG A N 1
ATOM 674 C CA . ARG A 1 88 ? 14.563 -2.868 -50.475 1.00 67.75 88 ARG A CA 1
ATOM 675 C C . ARG A 1 88 ? 15.484 -4.074 -50.304 1.00 67.75 88 ARG A C 1
ATOM 677 O O . ARG A 1 88 ? 16.688 -3.936 -50.427 1.00 67.75 88 ARG A O 1
ATOM 684 N N . GLN A 1 89 ? 14.928 -5.268 -50.090 1.00 66.56 89 GLN A N 1
ATOM 685 C CA . GLN A 1 89 ? 15.732 -6.492 -49.962 1.00 66.56 89 GLN A CA 1
ATOM 686 C C . GLN A 1 89 ? 16.430 -6.904 -51.266 1.00 66.56 89 GLN A C 1
ATOM 688 O O . GLN A 1 89 ? 17.411 -7.641 -51.223 1.00 66.56 89 GLN A O 1
ATOM 693 N N . ARG A 1 90 ? 15.929 -6.454 -52.422 1.00 64.25 90 ARG A N 1
ATOM 694 C CA . ARG A 1 90 ? 16.574 -6.660 -53.725 1.00 64.25 90 ARG A CA 1
ATOM 695 C C . ARG A 1 90 ? 17.699 -5.669 -54.009 1.00 64.25 90 ARG A C 1
ATOM 697 O O . ARG A 1 90 ? 18.528 -5.976 -54.852 1.00 64.25 90 ARG A O 1
ATOM 704 N N . GLU A 1 91 ? 17.717 -4.515 -53.350 1.00 58.41 91 GLU A N 1
ATOM 705 C CA . GLU A 1 91 ? 18.761 -3.494 -53.524 1.00 58.41 91 GLU A CA 1
ATOM 706 C C . GLU A 1 91 ? 20.009 -3.760 -52.656 1.00 58.41 91 GLU A C 1
ATOM 708 O O . GLU A 1 91 ? 21.052 -3.160 -52.900 1.00 58.41 91 GLU A O 1
ATOM 713 N N . ASP A 1 92 ? 19.928 -4.694 -51.701 1.00 55.28 92 ASP A N 1
ATOM 714 C CA . ASP A 1 92 ? 21.032 -5.100 -50.814 1.00 55.28 92 ASP 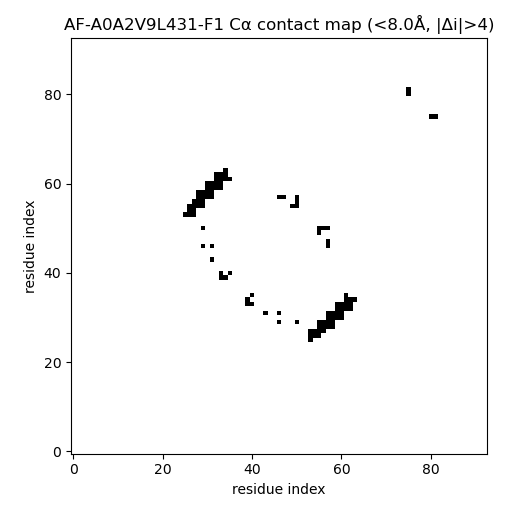A CA 1
ATOM 715 C C . ASP A 1 92 ? 21.842 -6.325 -51.329 1.00 55.28 92 ASP A C 1
ATOM 717 O O . ASP A 1 92 ? 22.683 -6.862 -50.601 1.00 55.28 92 ASP A O 1
ATOM 721 N N . LEU A 1 93 ? 21.603 -6.777 -52.571 1.00 54.09 93 LEU A N 1
ATOM 722 C CA . LEU A 1 93 ? 22.343 -7.841 -53.286 1.00 54.09 93 LEU A CA 1
ATOM 723 C C . LEU A 1 93 ? 23.059 -7.273 -54.516 1.00 54.09 93 LEU A C 1
ATOM 725 O O . LEU A 1 93 ? 24.200 -7.722 -54.774 1.00 54.09 93 LEU A O 1
#

Foldseek 3Di:
DDDDDDDPDPPPDDPDDDDPCDPPPQAAEAEQEDCPDPVSVVCVVVSVVVCVVRVHDYDYHHDDDPPDDPPVVVVVPPVVVVVVVVVVVVVVD

Sequence (93 aa):
MCYRGTVSLEVTYEVSCQTALVALIKLKNILFATDFSPASLTALPYAAALARRYASKIYLAHIIMPEAYPLHALELSSPAKLDQQVQRQREDL

Solvent-accessible surface area (backbone atoms only — not comparable to full-atom values): 6316 Å² total; per-residue (Å²): 138,90,86,89,89,83,84,90,70,84,82,76,82,79,83,76,89,80,79,81,86,63,78,85,77,79,53,57,71,43,79,47,76,31,70,78,41,75,72,45,57,69,48,47,65,56,55,53,51,51,27,65,75,51,73,26,49,78,43,80,41,76,62,76,80,74,74,73,77,71,69,64,66,66,68,69,69,42,67,77,58,53,56,56,50,55,51,54,64,62,72,78,112

Secondary structure (DSSP, 8-state):
----------------------------EEEEEE---HHHHHHHHHHHHHHHHHTPEEEEEE--PPP---THHHHTT-HHHHHHHHHHHHHT-

pLDDT: mean 70.73, std 20.94, range [27.72, 96.19]

Radius of gyration: 30.24 Å; Cα contacts (8 Å, |Δi|>4): 52; chains: 1; bounding box: 57×25×82 Å